Protein AF-A0A7Y8TIM7-F1 (afdb_monomer)

Foldseek 3Di:
DDPVLVVCVVVVVVQLSVCVVVLVVVCVVVVPDPVRSVVVSVVRSVVVVVVVVVVVVVVVVPPVDPDDVVPDDCVVPVVDDPVVVVVCVDPVVVVVVHDDDDDDDPPPPPD

Mean predicted aligned error: 9.89 Å

Radius of gyration: 22.23 Å; Cα contacts (8 Å, |Δi|>4): 35; chains: 1; bounding box: 50×28×62 Å

pLDDT: mean 84.94, std 11.23, range [55.41, 97.69]

Solvent-accessible surface area (backbone atoms only — not comparable to full-atom values): 7015 Å² total; per-residue (Å²): 131,58,73,64,59,52,51,29,58,76,69,66,37,65,53,37,69,74,45,50,69,61,51,53,53,49,33,64,75,71,66,52,51,72,67,58,51,51,52,54,48,50,44,53,34,52,50,52,50,51,53,52,50,50,53,50,50,56,61,73,64,63,62,97,57,96,81,49,77,87,74,55,66,49,82,83,40,74,86,54,51,63,74,67,58,56,62,60,73,40,68,67,33,66,75,67,68,61,86,87,83,86,84,77,70,88,89,72,76,88,122

Sequence (111 aa):
MNSLEHKLTSLKLGRVKQVYSDWIERARETGMDYGEFLEELLSEELLSRQENQLKKRLHSASFPFEASLEQFDFSRHPELKRSVILRYFDSSFVEKAGNLLLIGASGLGKT

Nearest PDB structures (foldseek):
  8q4d-assembly1_O  TM=9.536E-01  e=6.375E-04  Geobacillus stearothermophilus
  8q3w-assembly1_A  TM=9.253E-01  e=1.342E-03  Geobacillus stearothermophilus
  5fl7-assembly1_N  TM=5.719E-01  e=7.790E+00  Yarrowia lipolytica

Structure (mmCIF, N/CA/C/O backbone):
data_AF-A0A7Y8TIM7-F1
#
_entry.id   AF-A0A7Y8TIM7-F1
#
loop_
_atom_site.group_PDB
_atom_site.id
_atom_site.type_symbol
_atom_site.label_atom_id
_atom_site.label_alt_id
_atom_site.label_comp_id
_atom_site.label_asym_id
_atom_site.label_entity_id
_atom_site.label_seq_id
_atom_site.pdbx_PDB_ins_code
_atom_site.Cartn_x
_atom_site.Cartn_y
_atom_site.Cartn_z
_atom_site.occupancy
_atom_site.B_iso_or_equiv
_atom_site.auth_seq_id
_atom_site.auth_comp_id
_atom_site.auth_asym_id
_atom_site.auth_atom_id
_atom_site.pdbx_PDB_model_num
ATOM 1 N N . MET A 1 1 ? -0.393 3.411 27.864 1.00 55.41 1 MET A N 1
ATOM 2 C CA . MET A 1 1 ? -0.531 2.837 26.507 1.00 55.41 1 MET A CA 1
ATOM 3 C C . MET A 1 1 ? -1.895 2.166 26.430 1.00 55.41 1 MET A C 1
ATOM 5 O O . MET A 1 1 ? -2.175 1.341 27.294 1.00 55.41 1 MET A O 1
ATOM 9 N N . ASN A 1 2 ? -2.763 2.549 25.492 1.00 78.38 2 ASN A N 1
ATOM 10 C CA . ASN A 1 2 ? -4.113 1.982 25.387 1.00 78.38 2 ASN A CA 1
ATOM 11 C C . ASN A 1 2 ? -4.025 0.479 25.025 1.00 78.38 2 ASN A C 1
ATOM 13 O O . ASN A 1 2 ? -3.170 0.103 24.221 1.00 78.38 2 ASN A O 1
ATOM 17 N N . SER A 1 3 ? -4.865 -0.394 25.605 1.00 91.88 3 SER A N 1
ATOM 18 C CA . SER A 1 3 ? -4.784 -1.861 25.382 1.00 91.88 3 SER A CA 1
ATOM 19 C C . SER A 1 3 ? -4.862 -2.225 23.891 1.00 91.88 3 SER A C 1
ATOM 21 O O . SER A 1 3 ? -4.162 -3.124 23.422 1.00 91.88 3 SER A O 1
ATOM 23 N N . LEU A 1 4 ? -5.663 -1.472 23.132 1.00 91.25 4 LEU A N 1
ATOM 24 C CA . LEU A 1 4 ? -5.800 -1.617 21.686 1.00 91.25 4 LEU A CA 1
ATOM 25 C C . LEU A 1 4 ? -4.500 -1.287 20.940 1.00 91.25 4 LEU A C 1
ATOM 27 O O . LEU A 1 4 ? -4.033 -2.097 20.147 1.00 91.25 4 LEU A O 1
ATOM 31 N N . GLU A 1 5 ? -3.865 -0.150 21.225 1.00 93.00 5 GLU A N 1
ATOM 32 C CA . GLU A 1 5 ? -2.626 0.248 20.543 1.00 93.00 5 GLU A CA 1
ATOM 33 C C . GLU A 1 5 ? -1.483 -0.741 20.768 1.00 93.00 5 GLU A C 1
ATOM 35 O O . GLU A 1 5 ? -0.680 -0.984 19.862 1.00 93.00 5 GLU A O 1
ATOM 40 N N . HIS A 1 6 ? -1.415 -1.331 21.965 1.00 94.62 6 HIS A N 1
ATOM 41 C CA . HIS A 1 6 ? -0.459 -2.393 22.252 1.00 94.62 6 HIS A CA 1
ATOM 42 C C . HIS A 1 6 ? -0.712 -3.615 21.358 1.00 94.62 6 HIS A C 1
ATOM 44 O O . HIS A 1 6 ? 0.223 -4.108 20.730 1.00 94.62 6 HIS A O 1
ATOM 50 N N . LYS A 1 7 ? -1.972 -4.060 21.235 1.00 96.31 7 LYS A N 1
ATOM 51 C CA . LYS A 1 7 ? -2.360 -5.179 20.355 1.00 96.31 7 LYS A CA 1
ATOM 52 C C . LYS A 1 7 ? -2.056 -4.888 18.883 1.00 96.31 7 LYS A C 1
ATOM 54 O O . LYS A 1 7 ? -1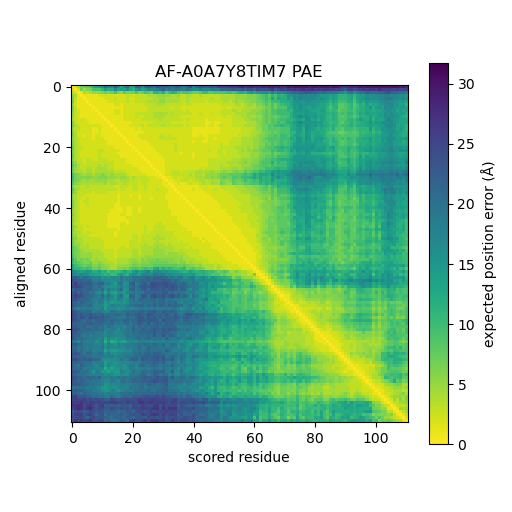.491 -5.737 18.198 1.00 96.31 7 LYS A O 1
ATOM 59 N N . LEU A 1 8 ? -2.371 -3.683 18.404 1.00 95.81 8 LEU A N 1
ATOM 60 C CA . LEU A 1 8 ? -2.075 -3.271 17.027 1.00 95.81 8 LEU A CA 1
ATOM 61 C C . LEU A 1 8 ? -0.566 -3.277 16.760 1.00 95.81 8 LEU A C 1
ATOM 63 O O . LEU A 1 8 ? -0.112 -3.772 15.730 1.00 95.81 8 LEU A O 1
ATOM 67 N N . THR A 1 9 ? 0.226 -2.809 17.726 1.00 95.75 9 THR A N 1
ATOM 68 C CA . THR A 1 9 ? 1.691 -2.826 17.631 1.00 95.75 9 THR A CA 1
ATOM 69 C C . THR A 1 9 ? 2.233 -4.262 17.624 1.00 95.75 9 THR A C 1
ATOM 71 O O . THR A 1 9 ? 3.051 -4.594 16.768 1.00 95.75 9 THR A O 1
ATOM 74 N N . SER A 1 10 ? 1.751 -5.145 18.509 1.00 96.88 10 SER A N 1
ATOM 75 C CA . SER A 1 10 ? 2.206 -6.544 18.569 1.00 96.88 10 SER A CA 1
ATOM 76 C C . SER A 1 10 ? 1.847 -7.348 17.317 1.00 96.88 10 SER A C 1
ATOM 78 O O . SER A 1 10 ? 2.617 -8.207 16.895 1.00 96.88 10 SER A O 1
ATOM 80 N N . LEU A 1 11 ? 0.705 -7.042 16.694 1.00 96.50 11 LEU A N 1
ATOM 81 C CA . LEU A 1 11 ? 0.259 -7.659 15.441 1.00 96.50 11 LEU A CA 1
ATOM 82 C C . LEU A 1 11 ? 0.882 -7.015 14.192 1.00 96.50 11 LEU A C 1
ATOM 84 O O . LEU A 1 11 ? 0.600 -7.444 13.072 1.00 96.50 11 LEU A O 1
ATOM 88 N N . LYS A 1 12 ? 1.747 -6.005 14.365 1.00 96.06 12 LYS A N 1
ATOM 89 C CA . LYS A 1 12 ? 2.370 -5.239 13.275 1.00 96.06 12 LYS A CA 1
ATOM 90 C C . LYS A 1 12 ? 1.337 -4.595 12.339 1.00 96.06 12 LYS A C 1
ATOM 92 O O . LYS A 1 12 ? 1.558 -4.535 11.133 1.00 96.06 12 LYS A O 1
ATOM 97 N N . LEU A 1 13 ? 0.214 -4.136 12.888 1.00 97.06 13 LEU A N 1
ATOM 98 C CA . LEU A 1 13 ? -0.848 -3.429 12.166 1.00 97.06 13 LEU A CA 1
ATOM 99 C C . LEU A 1 13 ? -0.568 -1.921 12.197 1.00 97.06 13 LEU A C 1
ATOM 101 O O . LEU A 1 13 ? -1.227 -1.150 12.899 1.00 97.06 13 LEU A O 1
ATOM 105 N N . GLY A 1 14 ? 0.516 -1.530 11.525 1.00 95.88 14 GLY A N 1
ATOM 106 C CA . GLY A 1 14 ? 1.063 -0.177 11.596 1.00 95.88 14 GLY A CA 1
ATOM 107 C C . GLY A 1 14 ? 0.149 0.865 10.959 1.00 95.88 14 GLY A C 1
ATOM 108 O O . GLY A 1 14 ? -0.027 1.938 11.534 1.00 95.88 14 GLY A O 1
ATOM 109 N N . ARG A 1 15 ? -0.462 0.536 9.817 1.00 97.25 15 ARG A N 1
ATOM 110 C CA . ARG A 1 15 ? -1.404 1.418 9.127 1.00 97.25 15 ARG A CA 1
ATOM 111 C C . ARG A 1 15 ? -2.707 1.497 9.901 1.00 97.25 15 ARG A C 1
ATOM 113 O O . ARG A 1 15 ? -3.147 2.603 10.184 1.00 97.25 15 ARG A O 1
ATOM 120 N N . VAL A 1 16 ? -3.255 0.362 10.347 1.00 97.25 16 VAL A N 1
ATOM 121 C CA . VAL A 1 16 ? -4.474 0.346 11.183 1.00 97.25 16 VAL A CA 1
ATOM 122 C C . VAL A 1 16 ? -4.309 1.244 12.403 1.00 97.25 16 VAL A C 1
ATOM 124 O O . VAL A 1 16 ? -5.175 2.062 12.681 1.00 97.25 16 VAL A O 1
ATOM 127 N N . LYS A 1 17 ? -3.172 1.161 13.106 1.00 96.50 17 LYS A N 1
ATOM 128 C CA . LYS A 1 17 ? -2.883 2.017 14.267 1.00 96.50 17 LYS A CA 1
ATOM 129 C C . LYS A 1 17 ? -2.962 3.515 13.955 1.00 96.50 17 LYS A C 1
ATOM 131 O O . LYS A 1 17 ? -3.288 4.281 14.853 1.00 96.50 17 LYS A O 1
ATOM 136 N N . GLN A 1 18 ? -2.658 3.923 12.727 1.00 95.88 18 GLN A N 1
ATOM 137 C CA . GLN A 1 18 ? -2.714 5.323 12.308 1.00 95.88 18 GLN A CA 1
ATOM 138 C C . GLN A 1 18 ? -4.129 5.777 11.943 1.00 95.88 18 GLN A C 1
ATOM 140 O O . GLN A 1 18 ? -4.428 6.945 12.143 1.00 95.88 18 GLN A O 1
ATOM 145 N N . VAL A 1 19 ? -4.967 4.886 11.400 1.00 96.50 19 VAL A N 1
ATOM 146 C CA . VAL A 1 19 ? -6.236 5.276 10.754 1.00 96.50 19 VAL A CA 1
ATOM 147 C C . VAL A 1 19 ? -7.496 4.770 11.463 1.00 96.50 19 VAL A C 1
ATOM 149 O O . VAL A 1 19 ? -8.598 5.158 11.089 1.00 96.50 19 VAL A O 1
ATOM 152 N N . TYR A 1 20 ? -7.379 3.896 12.472 1.00 95.44 20 TYR A N 1
ATOM 153 C CA . TYR A 1 20 ? -8.551 3.252 13.083 1.00 95.44 20 TYR A CA 1
ATOM 154 C C . TYR A 1 20 ? -9.525 4.240 13.741 1.00 95.44 20 TYR A C 1
ATOM 156 O O . TYR A 1 20 ? -10.720 3.966 13.754 1.00 95.44 20 TYR A O 1
ATOM 164 N N . SER A 1 21 ? -9.044 5.365 14.284 1.00 94.62 21 SER A N 1
ATOM 165 C CA . SER A 1 21 ? -9.901 6.414 14.855 1.00 94.62 21 SER A CA 1
ATOM 166 C C . SER A 1 21 ? -10.842 6.993 13.805 1.00 94.62 21 SER A C 1
ATOM 168 O O . SER A 1 21 ? -12.052 7.030 14.012 1.00 94.62 21 SER A O 1
ATOM 170 N N . ASP A 1 22 ? -10.283 7.349 12.655 1.00 95.62 22 ASP A N 1
ATOM 171 C CA . ASP A 1 22 ? -10.986 8.015 11.562 1.00 95.62 22 ASP A CA 1
ATOM 172 C C . ASP A 1 22 ? -11.993 7.054 10.921 1.00 95.62 22 ASP A C 1
ATOM 174 O O . ASP A 1 22 ? -13.114 7.427 10.580 1.00 95.62 22 ASP A O 1
ATOM 178 N N . TRP A 1 23 ? -11.623 5.774 10.821 1.00 95.38 23 TRP A N 1
ATOM 179 C CA . TRP A 1 23 ? -12.527 4.719 10.372 1.00 95.38 23 TRP A CA 1
ATOM 180 C C . TRP A 1 23 ? -13.685 4.474 11.345 1.00 95.38 23 TRP A C 1
ATOM 182 O O . TRP A 1 23 ? -14.796 4.207 10.895 1.00 95.38 23 TRP A O 1
ATOM 192 N N . ILE A 1 24 ? -13.466 4.574 12.663 1.00 95.31 24 ILE A N 1
ATOM 193 C CA . ILE A 1 24 ? -14.550 4.457 13.656 1.00 95.31 24 ILE A CA 1
ATOM 194 C C . ILE A 1 24 ? -15.538 5.616 13.509 1.00 95.31 24 ILE A C 1
ATOM 196 O O . ILE A 1 24 ? -16.747 5.396 13.592 1.00 95.31 24 ILE A O 1
ATOM 200 N N . GLU A 1 25 ? -15.045 6.838 13.310 1.00 95.50 25 GLU A N 1
ATOM 201 C CA . GLU A 1 25 ? -15.895 8.011 13.082 1.00 95.50 25 GLU A CA 1
ATOM 202 C C . GLU A 1 25 ? -16.698 7.853 11.792 1.00 95.50 25 GLU A C 1
ATOM 204 O O . GLU A 1 25 ? -17.927 7.923 11.826 1.00 95.50 25 GLU A O 1
ATOM 209 N N . ARG A 1 26 ? -16.031 7.489 10.692 1.00 94.06 26 ARG A N 1
ATOM 210 C CA . ARG A 1 26 ? -16.680 7.221 9.405 1.00 94.06 26 ARG A CA 1
ATOM 211 C C . ARG A 1 26 ? -17.773 6.162 9.519 1.00 94.06 26 ARG A C 1
ATOM 213 O O . ARG A 1 26 ? -18.884 6.396 9.062 1.00 94.06 26 ARG A O 1
ATOM 220 N N . ALA A 1 27 ? -17.492 5.028 10.161 1.00 95.19 27 ALA A N 1
ATOM 221 C CA . ALA A 1 27 ? -18.469 3.952 10.310 1.00 95.19 27 ALA A CA 1
ATOM 222 C C . ALA A 1 27 ? -19.715 4.388 11.096 1.00 95.19 27 ALA A C 1
ATOM 224 O O . ALA A 1 27 ? -20.825 3.962 10.776 1.00 95.19 27 ALA A O 1
ATOM 225 N N . ARG A 1 28 ? -19.550 5.261 12.102 1.00 94.19 28 ARG A N 1
ATOM 226 C CA . ARG A 1 28 ? -20.678 5.840 12.850 1.00 94.19 28 ARG A CA 1
ATOM 227 C C . ARG A 1 28 ? -21.517 6.776 11.991 1.00 94.19 28 ARG A C 1
ATOM 229 O O . ARG A 1 28 ? -22.737 6.750 12.110 1.00 94.19 28 ARG A O 1
ATOM 236 N N . GLU A 1 29 ? -20.879 7.595 11.161 1.00 95.81 29 GLU A N 1
ATOM 237 C CA . GLU A 1 29 ? -21.565 8.559 10.295 1.00 95.81 29 GLU A CA 1
ATOM 238 C C . GLU A 1 29 ? -22.312 7.881 9.146 1.00 95.81 29 GLU A C 1
ATOM 240 O O . GLU A 1 29 ? -23.438 8.262 8.830 1.00 95.81 29 GLU A O 1
ATOM 245 N N . THR A 1 30 ? -21.710 6.863 8.532 1.00 93.69 30 THR A N 1
ATOM 246 C CA . THR A 1 30 ? -22.284 6.175 7.368 1.00 93.69 30 THR A CA 1
ATOM 247 C C . THR A 1 30 ? -23.191 5.006 7.742 1.00 93.69 30 THR A C 1
ATOM 249 O O . THR A 1 30 ? -23.850 4.456 6.865 1.00 93.69 30 THR A O 1
ATOM 252 N N . GLY A 1 31 ? -23.223 4.604 9.018 1.00 93.00 31 GLY A N 1
ATOM 253 C CA . GLY A 1 31 ? -23.936 3.403 9.460 1.00 93.00 31 GLY A CA 1
ATOM 254 C C . GLY A 1 31 ? -23.355 2.119 8.860 1.00 93.00 31 GLY A C 1
ATOM 255 O O . GLY A 1 31 ? -24.111 1.213 8.521 1.00 93.00 31 GLY A O 1
ATOM 256 N N . MET A 1 32 ? -22.030 2.072 8.690 1.00 94.50 32 MET A N 1
ATOM 257 C CA . MET A 1 32 ? -21.313 0.950 8.074 1.00 94.50 32 MET A CA 1
ATOM 258 C C . MET A 1 32 ? -21.508 -0.341 8.874 1.00 94.50 32 MET A C 1
ATOM 260 O O . MET A 1 32 ? -21.435 -0.325 10.108 1.00 94.50 32 MET A O 1
ATOM 264 N N . ASP A 1 33 ? -21.719 -1.460 8.176 1.00 95.81 33 ASP A N 1
ATOM 265 C CA . ASP A 1 33 ? -21.790 -2.76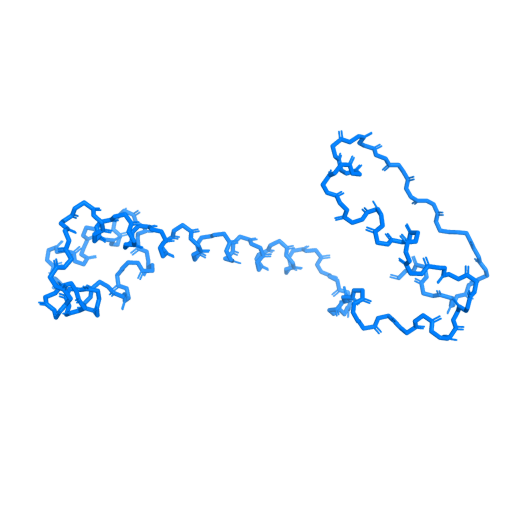9 8.826 1.00 95.81 33 ASP A CA 1
ATOM 266 C C . ASP A 1 33 ? -20.442 -3.139 9.468 1.00 95.81 33 ASP A C 1
ATOM 268 O O . ASP A 1 33 ? -19.373 -2.749 8.997 1.00 95.81 33 ASP A O 1
ATOM 272 N N . TYR A 1 34 ? -20.466 -3.915 10.554 1.00 94.81 34 TYR A N 1
ATOM 273 C CA . TYR A 1 34 ? -19.236 -4.289 11.258 1.00 94.81 34 TYR A CA 1
ATOM 274 C C . TYR A 1 34 ? -18.299 -5.161 10.417 1.00 94.81 34 TYR A C 1
ATOM 276 O O . TYR A 1 34 ? -17.080 -5.065 10.582 1.00 94.81 34 TYR A O 1
ATOM 284 N N . GLY A 1 35 ? -18.849 -6.015 9.549 1.00 96.44 35 GLY A N 1
ATOM 285 C CA . GLY A 1 35 ? -18.066 -6.823 8.620 1.00 96.44 35 GLY A CA 1
ATOM 286 C C . GLY A 1 35 ? -17.357 -5.945 7.594 1.00 96.44 35 GLY A C 1
ATOM 287 O O . GLY A 1 35 ? -16.140 -6.042 7.453 1.00 96.44 35 GLY A O 1
ATOM 288 N N . GLU A 1 36 ? -18.106 -5.036 6.971 1.00 94.94 36 GLU A N 1
ATOM 289 C CA . GLU A 1 36 ? -17.596 -4.063 5.997 1.00 94.94 36 GLU A CA 1
ATOM 290 C C . GLU A 1 36 ? -16.515 -3.160 6.611 1.00 94.94 36 GLU A C 1
ATOM 292 O O . GLU A 1 36 ? -15.423 -3.025 6.065 1.00 94.94 36 GLU A O 1
ATOM 297 N N . PHE A 1 37 ? -16.759 -2.629 7.812 1.00 96.44 37 PHE A N 1
ATOM 298 C CA . PHE A 1 37 ? -15.778 -1.831 8.548 1.00 96.44 37 PHE A CA 1
ATOM 299 C C . PHE A 1 37 ? -14.460 -2.579 8.764 1.00 96.44 37 PHE A C 1
ATOM 301 O O . PHE A 1 37 ? -13.380 -2.014 8.580 1.00 96.44 37 PHE A O 1
ATOM 308 N N . LEU A 1 38 ? -14.533 -3.843 9.188 1.00 96.31 38 LEU A N 1
ATOM 309 C CA . LEU A 1 38 ? -13.335 -4.633 9.447 1.00 96.31 38 LEU A CA 1
ATOM 310 C C . LEU A 1 38 ? -12.587 -4.954 8.148 1.00 96.31 38 LEU A C 1
ATOM 312 O O . LEU A 1 38 ? -11.357 -4.904 8.133 1.00 96.31 38 LEU A O 1
ATOM 316 N N . GLU A 1 39 ? -13.309 -5.277 7.077 1.00 96.94 39 GLU A N 1
ATOM 317 C CA . GLU A 1 39 ? -12.737 -5.565 5.763 1.00 96.94 39 GLU A CA 1
ATOM 318 C C . GLU A 1 39 ? -11.985 -4.357 5.198 1.00 96.94 39 GLU A C 1
ATOM 320 O O . GLU A 1 39 ? -10.814 -4.473 4.825 1.00 96.94 39 GLU A O 1
ATOM 325 N N . GLU A 1 40 ? -12.603 -3.182 5.224 1.00 95.81 40 GLU A N 1
ATOM 326 C CA . GLU A 1 40 ? -11.996 -1.938 4.758 1.00 95.81 40 GLU A CA 1
ATOM 327 C C . GLU A 1 40 ? -10.775 -1.537 5.602 1.00 95.81 40 GLU A C 1
ATOM 329 O O . GLU A 1 40 ? -9.701 -1.221 5.078 1.00 95.81 40 GLU A O 1
ATOM 334 N N . LEU A 1 41 ? -10.882 -1.642 6.931 1.00 96.25 41 LEU A N 1
ATOM 335 C CA . LEU A 1 41 ? -9.779 -1.317 7.836 1.00 96.25 41 LEU A CA 1
ATOM 336 C C . LEU A 1 41 ? -8.562 -2.233 7.626 1.00 96.25 41 LEU A C 1
ATOM 338 O O . LEU A 1 41 ? -7.416 -1.784 7.712 1.00 96.25 41 LEU A O 1
ATOM 342 N N . LEU A 1 42 ? -8.786 -3.523 7.364 1.00 97.00 42 LEU A N 1
ATOM 343 C CA . LEU A 1 42 ? -7.710 -4.467 7.053 1.00 97.00 42 LEU A CA 1
ATOM 344 C C . LEU A 1 42 ? -7.174 -4.287 5.626 1.00 97.00 42 LEU A C 1
ATOM 346 O O . LEU A 1 42 ? -5.983 -4.515 5.397 1.00 97.00 42 LEU A O 1
ATOM 350 N N . SER A 1 43 ? -8.008 -3.838 4.690 1.00 97.06 43 SER A N 1
ATOM 351 C CA . SER A 1 43 ? -7.596 -3.521 3.319 1.00 97.06 43 SER A CA 1
ATOM 352 C C . SER A 1 43 ? -6.579 -2.381 3.286 1.00 97.06 43 SER A C 1
ATOM 354 O O . SER A 1 43 ? -5.546 -2.511 2.630 1.00 97.06 43 SER A O 1
ATOM 356 N N . GLU A 1 44 ? -6.771 -1.330 4.089 1.00 97.31 44 GLU A N 1
ATOM 357 C CA . GLU A 1 44 ? -5.778 -0.257 4.280 1.00 97.31 44 GLU A CA 1
ATOM 358 C C . GLU A 1 44 ? -4.398 -0.798 4.697 1.00 97.31 44 GLU A C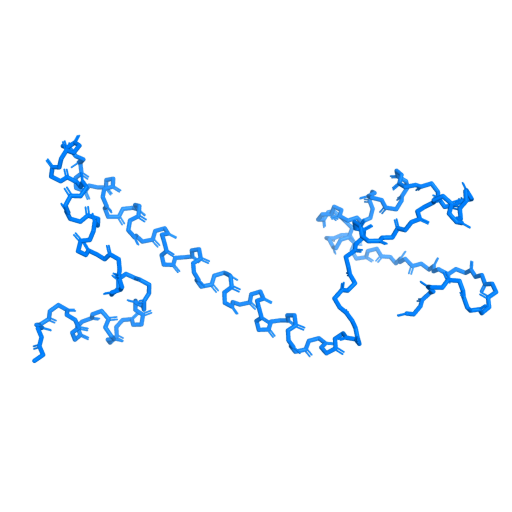 1
ATOM 360 O O . GLU A 1 44 ? -3.356 -0.379 4.183 1.00 97.31 44 GLU A O 1
ATOM 365 N N . GLU A 1 45 ? -4.362 -1.763 5.617 1.00 97.69 45 GLU A N 1
ATOM 366 C CA . GLU A 1 45 ? -3.112 -2.386 6.063 1.00 97.69 45 GLU A CA 1
ATOM 367 C C . GLU A 1 45 ? -2.449 -3.213 4.963 1.00 97.69 45 GLU A C 1
ATOM 369 O O . GLU A 1 45 ? -1.227 -3.146 4.791 1.00 97.69 45 GLU A O 1
ATOM 374 N N . LEU A 1 46 ? -3.232 -3.988 4.211 1.00 97.56 46 LEU A N 1
ATOM 375 C CA . LEU A 1 46 ? -2.722 -4.777 3.093 1.00 97.56 46 LEU A CA 1
ATOM 376 C C . LEU A 1 46 ? -2.125 -3.878 2.009 1.00 97.56 46 LEU A C 1
ATOM 378 O O . LEU A 1 46 ? -0.995 -4.128 1.581 1.00 97.56 46 LEU A O 1
ATOM 382 N N . LEU A 1 47 ? -2.826 -2.809 1.630 1.00 97.12 47 LEU A N 1
ATOM 383 C CA . LEU A 1 47 ? -2.347 -1.824 0.660 1.00 97.12 47 LEU A CA 1
ATOM 384 C C . LEU A 1 47 ? -1.045 -1.174 1.133 1.00 97.12 47 LEU A C 1
ATOM 386 O O . LEU A 1 47 ? -0.040 -1.205 0.422 1.00 97.12 47 LEU A O 1
ATOM 390 N N . SER A 1 48 ? -0.997 -0.701 2.381 1.00 96.81 48 SER A N 1
ATOM 391 C CA . SER A 1 48 ? 0.218 -0.097 2.940 1.00 96.81 48 SER A CA 1
ATOM 392 C C . SER A 1 48 ? 1.409 -1.065 2.947 1.00 96.81 48 SER A C 1
ATOM 394 O O . SER A 1 48 ? 2.551 -0.674 2.681 1.00 96.81 48 SER A O 1
ATOM 396 N N . ARG A 1 49 ? 1.186 -2.357 3.213 1.00 96.31 49 ARG A N 1
ATOM 397 C CA . ARG A 1 49 ? 2.245 -3.377 3.140 1.00 96.31 49 ARG A CA 1
ATOM 398 C C . ARG A 1 49 ? 2.747 -3.586 1.716 1.00 96.31 49 ARG A C 1
ATOM 400 O O . ARG A 1 49 ? 3.962 -3.679 1.531 1.00 96.31 49 ARG A O 1
ATOM 407 N N . GLN A 1 50 ? 1.850 -3.638 0.734 1.00 95.19 50 GLN A N 1
ATOM 408 C CA . GLN A 1 50 ? 2.210 -3.774 -0.679 1.00 95.19 50 GLN A CA 1
ATOM 409 C C . GLN A 1 50 ? 3.019 -2.567 -1.163 1.00 95.19 50 GLN A C 1
ATOM 411 O O . GLN A 1 50 ? 4.098 -2.744 -1.731 1.00 95.19 50 GLN A O 1
ATOM 416 N N . GLU A 1 51 ? 2.578 -1.350 -0.849 1.00 93.81 51 GLU A N 1
ATOM 417 C CA . GLU A 1 51 ? 3.300 -0.117 -1.177 1.00 93.81 51 GLU A CA 1
ATOM 418 C C . GLU A 1 51 ? 4.693 -0.085 -0.545 1.00 93.81 51 GLU A C 1
ATOM 420 O O . GLU A 1 51 ? 5.685 0.219 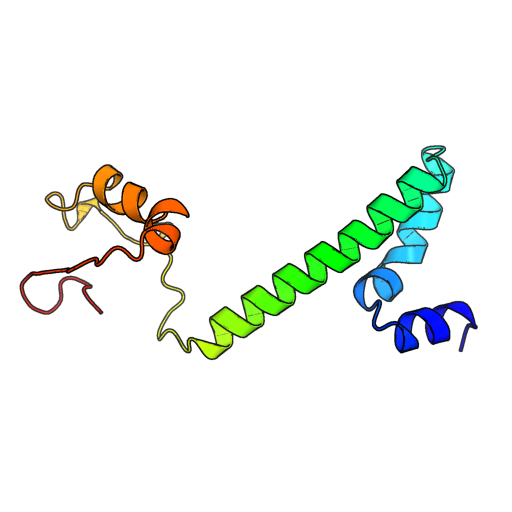-1.208 1.00 93.81 51 GLU A O 1
ATOM 425 N N . ASN A 1 52 ? 4.800 -0.440 0.737 1.00 93.94 52 ASN A N 1
ATOM 426 C CA . ASN A 1 52 ? 6.083 -0.491 1.431 1.00 93.94 52 ASN A CA 1
ATOM 427 C C . ASN A 1 52 ? 7.011 -1.560 0.842 1.00 93.94 52 ASN A C 1
ATOM 429 O O . ASN A 1 52 ? 8.222 -1.346 0.754 1.00 93.94 52 ASN A O 1
ATOM 433 N N . GLN A 1 53 ? 6.473 -2.708 0.427 1.00 93.56 53 GLN A N 1
ATOM 434 C CA . GLN A 1 53 ? 7.247 -3.744 -0.249 1.00 93.56 53 GLN A CA 1
ATOM 435 C C . GLN A 1 53 ? 7.733 -3.271 -1.623 1.00 93.56 53 GLN A C 1
ATOM 437 O O . GLN A 1 53 ? 8.899 -3.490 -1.954 1.00 93.56 53 GLN A O 1
ATOM 442 N N . LEU A 1 54 ? 6.881 -2.592 -2.393 1.00 89.31 54 LEU A N 1
ATOM 443 C CA . LEU A 1 54 ? 7.243 -2.004 -3.680 1.00 89.31 54 LEU A CA 1
ATOM 444 C C . LEU A 1 54 ? 8.346 -0.953 -3.518 1.00 89.31 54 LEU A C 1
ATOM 446 O O . LEU A 1 54 ? 9.381 -1.059 -4.171 1.00 89.31 54 LEU A O 1
ATOM 450 N N . LYS A 1 55 ? 8.186 -0.006 -2.585 1.00 89.06 55 LYS A N 1
ATOM 451 C CA . LYS A 1 55 ? 9.199 1.020 -2.275 1.00 89.06 55 LYS A CA 1
ATOM 452 C C . LYS A 1 55 ? 10.542 0.398 -1.897 1.00 89.06 55 LYS A C 1
ATOM 454 O O . LYS A 1 55 ? 11.578 0.824 -2.396 1.00 89.06 55 LYS A O 1
ATOM 459 N N . LYS A 1 56 ? 10.535 -0.650 -1.065 1.00 89.62 56 LYS A N 1
ATOM 460 C CA . LYS A 1 56 ? 11.757 -1.388 -0.704 1.00 89.62 56 LYS A CA 1
ATOM 461 C C . LYS A 1 56 ? 12.414 -2.045 -1.913 1.00 89.62 56 LYS A C 1
ATOM 463 O O . LYS A 1 56 ? 13.629 -1.951 -2.045 1.00 89.62 56 LYS A O 1
ATOM 468 N N . ARG A 1 57 ? 11.632 -2.686 -2.789 1.00 87.62 57 ARG A N 1
ATOM 469 C CA . ARG A 1 57 ? 12.143 -3.323 -4.013 1.00 87.62 57 ARG A CA 1
ATOM 470 C C . ARG A 1 57 ? 12.761 -2.301 -4.963 1.00 87.62 57 ARG A C 1
ATOM 472 O O . ARG A 1 57 ? 13.876 -2.521 -5.425 1.00 87.62 57 ARG A O 1
ATOM 479 N N . LEU A 1 58 ? 12.087 -1.174 -5.188 1.00 84.44 58 LEU A N 1
ATOM 480 C CA . LEU A 1 58 ? 12.605 -0.075 -6.008 1.00 84.44 58 LEU A CA 1
ATOM 481 C C . LEU A 1 58 ? 13.909 0.488 -5.435 1.00 84.44 58 LEU A C 1
ATOM 483 O O . LEU A 1 58 ? 14.889 0.621 -6.160 1.00 84.44 58 LEU A O 1
ATOM 487 N N . HIS A 1 59 ? 13.958 0.726 -4.122 1.00 84.06 59 HIS A N 1
ATOM 488 C CA . HIS A 1 59 ? 15.177 1.187 -3.461 1.00 84.06 59 HIS A CA 1
ATOM 489 C C . HIS A 1 59 ? 16.324 0.167 -3.586 1.00 84.06 59 HIS A C 1
ATOM 491 O O . HIS A 1 59 ? 17.450 0.532 -3.921 1.00 84.06 59 HIS A O 1
ATOM 497 N N . SER A 1 60 ? 16.037 -1.126 -3.389 1.00 86.19 60 SER A N 1
ATOM 498 C CA . SER A 1 60 ? 17.035 -2.198 -3.520 1.00 86.19 60 SER A CA 1
ATOM 499 C C . SER A 1 60 ? 17.518 -2.433 -4.949 1.00 86.19 60 SER A C 1
ATOM 501 O O . SER A 1 60 ? 18.620 -2.933 -5.131 1.00 86.19 60 SER A O 1
ATOM 503 N N . ALA A 1 61 ? 16.716 -2.079 -5.956 1.00 82.94 61 ALA A N 1
ATOM 504 C CA . ALA A 1 61 ? 17.121 -2.185 -7.352 1.00 82.94 61 ALA A CA 1
ATOM 505 C C . ALA A 1 61 ? 18.191 -1.145 -7.725 1.00 82.94 61 ALA A C 1
ATOM 507 O O . ALA A 1 61 ? 18.857 -1.313 -8.742 1.00 82.94 61 ALA A O 1
ATOM 508 N N . SER A 1 62 ? 18.372 -0.104 -6.895 1.00 78.56 62 SER A N 1
ATOM 509 C CA . SER A 1 62 ? 19.410 0.925 -7.051 1.00 78.56 62 SER A CA 1
ATOM 510 C C . SER A 1 62 ? 19.475 1.488 -8.473 1.00 78.56 62 SER A C 1
ATOM 512 O O . SER A 1 62 ? 20.557 1.685 -9.028 1.00 78.56 62 SER A O 1
ATOM 514 N N . PHE A 1 63 ? 18.305 1.731 -9.073 1.00 73.81 63 PHE A N 1
ATOM 515 C CA . PHE A 1 63 ? 18.233 2.342 -10.393 1.00 73.81 63 PHE A CA 1
ATOM 516 C C . PHE A 1 63 ? 18.920 3.721 -10.363 1.00 73.81 63 PHE A C 1
ATOM 518 O O . PHE A 1 63 ? 18.676 4.498 -9.437 1.00 73.81 63 PHE A O 1
ATOM 525 N N . PRO A 1 64 ? 19.773 4.047 -11.353 1.00 67.00 64 PRO A N 1
ATOM 526 C CA . PRO A 1 64 ? 20.526 5.305 -11.378 1.00 67.00 64 PRO A CA 1
ATOM 527 C C . PRO A 1 64 ? 19.632 6.548 -11.535 1.00 67.00 64 PRO A C 1
ATOM 529 O O . PRO A 1 64 ? 20.064 7.658 -11.236 1.00 67.00 64 PRO A O 1
ATOM 532 N N . PHE A 1 65 ? 18.390 6.366 -11.987 1.00 67.19 65 PHE A N 1
ATOM 533 C CA . PHE A 1 65 ? 17.329 7.367 -12.039 1.00 67.19 65 PHE A CA 1
ATOM 534 C C . PHE A 1 65 ? 15.966 6.660 -11.957 1.00 67.19 65 PHE A C 1
ATOM 536 O O . PHE A 1 65 ? 15.869 5.471 -12.269 1.00 67.19 65 PHE A O 1
ATOM 543 N N . GLU A 1 66 ? 14.911 7.370 -11.538 1.00 62.03 66 GLU A N 1
ATOM 544 C CA . GLU A 1 66 ? 13.529 6.867 -11.5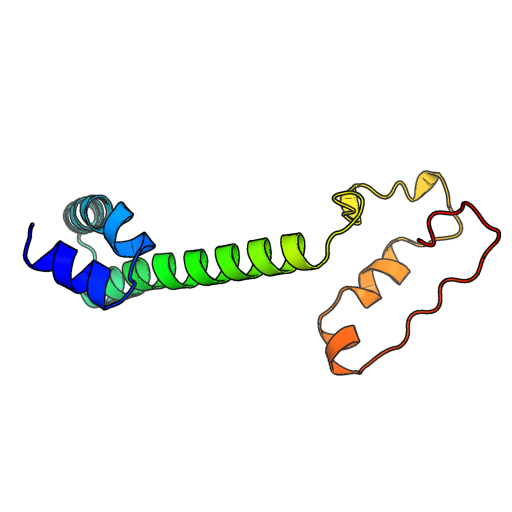92 1.00 62.03 66 GLU A CA 1
ATOM 545 C C . GLU A 1 66 ? 13.069 6.770 -13.055 1.00 62.03 66 GLU A C 1
ATOM 547 O O . GLU A 1 66 ? 12.359 7.629 -13.566 1.00 62.03 66 GLU A O 1
ATOM 552 N N . ALA A 1 67 ? 13.528 5.733 -13.753 1.00 64.31 67 ALA A N 1
ATOM 553 C CA . ALA A 1 67 ? 13.187 5.474 -15.140 1.00 64.31 67 ALA A CA 1
ATOM 554 C C . ALA A 1 67 ? 11.772 4.890 -15.219 1.00 64.31 67 ALA A C 1
ATOM 556 O O . ALA A 1 67 ? 11.575 3.690 -15.015 1.00 64.31 67 ALA A O 1
ATOM 557 N N . SER A 1 68 ? 10.777 5.720 -15.523 1.00 70.88 68 SER A N 1
ATOM 558 C CA . SER A 1 68 ? 9.470 5.223 -15.956 1.00 70.88 68 SER A CA 1
ATOM 559 C C . SER A 1 68 ? 9.364 5.292 -17.477 1.00 70.88 68 SER A C 1
ATOM 561 O O . SER A 1 68 ? 9.890 6.199 -18.122 1.00 70.88 68 SER A O 1
ATOM 563 N N . LEU A 1 69 ? 8.647 4.341 -18.079 1.00 69.88 69 LEU A N 1
ATOM 564 C CA . LEU A 1 69 ? 8.386 4.369 -19.521 1.00 69.88 69 LEU A CA 1
ATOM 565 C C . LEU A 1 69 ? 7.590 5.621 -19.939 1.00 69.88 69 LEU A C 1
ATOM 567 O O . LEU A 1 69 ? 7.648 6.039 -21.090 1.00 69.88 69 LEU A O 1
ATOM 571 N N . GLU A 1 70 ? 6.854 6.229 -19.008 1.00 70.19 70 GLU A N 1
ATOM 572 C CA . GLU A 1 70 ? 6.120 7.481 -19.225 1.00 70.19 70 GLU A CA 1
ATOM 573 C C . GLU A 1 70 ? 7.056 8.659 -19.508 1.00 70.19 70 GLU A C 1
ATOM 575 O O . GLU A 1 70 ? 6.678 9.574 -20.235 1.00 70.19 70 GLU A O 1
ATOM 580 N N . GLN A 1 71 ? 8.283 8.617 -18.985 1.00 72.88 71 GLN A N 1
ATOM 581 C CA . GLN A 1 71 ? 9.318 9.614 -19.253 1.00 72.88 71 GLN A CA 1
ATOM 582 C C . GLN A 1 71 ? 10.079 9.341 -20.563 1.00 72.88 71 GLN A C 1
ATOM 584 O O . GLN A 1 71 ? 10.872 10.179 -20.996 1.00 72.88 71 GLN A O 1
ATOM 589 N N . PHE A 1 72 ? 9.862 8.190 -21.213 1.00 74.88 72 PHE A N 1
ATOM 590 C CA . PHE A 1 72 ? 10.528 7.862 -22.470 1.00 74.88 72 PHE A CA 1
ATOM 591 C C . PHE A 1 72 ? 9.869 8.595 -23.644 1.00 74.88 72 PHE A C 1
ATOM 593 O O . PHE A 1 72 ? 8.731 8.316 -24.031 1.00 74.88 72 PHE A O 1
ATOM 600 N N . ASP A 1 73 ? 10.610 9.519 -24.252 1.00 76.44 73 ASP A N 1
ATOM 601 C CA . ASP A 1 73 ? 10.155 10.257 -25.425 1.00 76.44 73 ASP A CA 1
ATOM 602 C C . ASP A 1 73 ? 10.341 9.437 -26.713 1.00 76.44 73 ASP A C 1
ATOM 604 O O . ASP A 1 73 ? 11.371 9.497 -27.390 1.00 76.44 73 ASP A O 1
ATOM 608 N N . PHE A 1 74 ? 9.298 8.685 -27.072 1.00 78.25 74 PHE A N 1
ATOM 609 C CA . PHE A 1 74 ? 9.244 7.895 -28.306 1.00 78.25 74 PHE A CA 1
ATOM 610 C C . PHE A 1 74 ? 9.370 8.738 -29.586 1.00 78.25 74 PHE A C 1
AT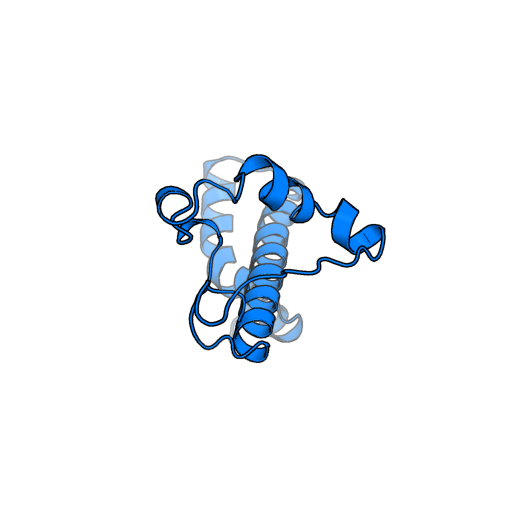OM 612 O O . PHE A 1 74 ? 9.661 8.178 -30.640 1.00 78.25 74 PHE A O 1
ATOM 619 N N . SER A 1 75 ? 9.185 10.064 -29.536 1.00 78.31 75 SER A N 1
ATOM 620 C CA . SER A 1 75 ? 9.371 10.916 -30.718 1.00 78.31 75 SER A CA 1
ATOM 621 C C . SER A 1 75 ? 10.837 11.014 -31.150 1.00 78.31 75 SER A C 1
ATOM 623 O O . SER A 1 75 ? 11.119 11.213 -32.331 1.00 78.31 75 SER A O 1
ATOM 625 N N . ARG A 1 76 ? 11.776 10.801 -30.217 1.00 77.69 76 ARG A N 1
ATOM 626 C CA . ARG A 1 76 ? 13.225 10.803 -30.486 1.00 77.69 76 ARG A CA 1
ATOM 627 C C . ARG A 1 76 ? 13.689 9.533 -31.200 1.00 77.69 76 ARG A C 1
ATOM 629 O O . ARG A 1 76 ? 14.749 9.552 -31.817 1.00 77.69 76 ARG A O 1
ATOM 636 N N . HIS A 1 77 ? 12.876 8.475 -31.147 1.00 74.94 77 HIS A N 1
ATOM 637 C CA . HIS A 1 77 ? 13.116 7.178 -31.782 1.00 74.94 77 HIS A CA 1
ATOM 638 C C . HIS A 1 77 ? 11.845 6.669 -32.483 1.00 74.94 77 HIS A C 1
ATOM 640 O O . HIS A 1 77 ? 11.202 5.741 -31.985 1.00 74.94 77 HIS A O 1
ATOM 646 N N . PRO A 1 78 ? 11.454 7.253 -33.634 1.00 74.56 78 PRO A N 1
ATOM 647 C CA . PRO A 1 78 ? 10.240 6.872 -34.366 1.00 74.56 78 PRO A CA 1
ATOM 648 C C . PRO A 1 78 ? 10.194 5.390 -34.777 1.00 74.56 78 PRO A C 1
ATOM 650 O O . PRO A 1 78 ? 9.121 4.823 -34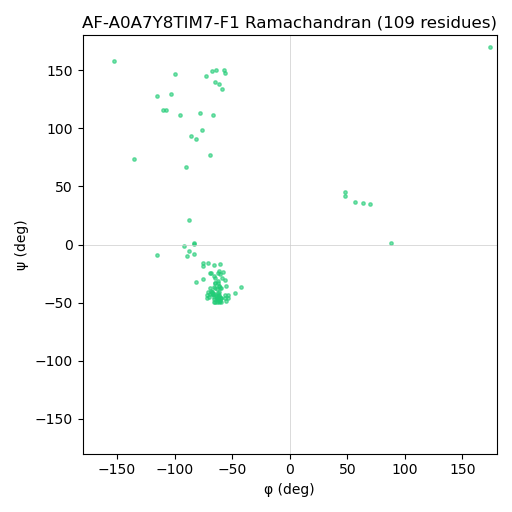.989 1.00 74.56 78 PRO A O 1
ATOM 653 N N . GLU A 1 79 ? 11.359 4.751 -34.890 1.00 78.38 79 GLU A N 1
ATOM 654 C CA . GLU A 1 79 ? 11.532 3.320 -35.125 1.00 78.38 79 GLU A CA 1
ATOM 655 C C . GLU A 1 79 ? 11.029 2.448 -33.960 1.00 78.38 79 GLU A C 1
ATOM 657 O O . GLU A 1 79 ? 10.592 1.312 -34.175 1.00 78.38 79 GLU A O 1
ATOM 662 N N . LEU A 1 80 ? 11.027 2.975 -32.733 1.00 75.44 80 LEU A N 1
ATOM 663 C CA . LEU A 1 80 ? 10.517 2.303 -31.544 1.00 75.44 80 LEU A CA 1
ATOM 664 C C . LEU A 1 80 ? 9.012 2.543 -31.412 1.00 75.44 80 LEU A C 1
ATOM 666 O O . LEU A 1 80 ? 8.535 3.505 -30.811 1.00 75.44 80 LEU A O 1
ATOM 670 N N . LYS A 1 81 ? 8.223 1.610 -31.945 1.00 78.56 81 LYS A N 1
ATOM 671 C CA . LYS A 1 81 ? 6.765 1.644 -31.794 1.00 78.56 81 LYS A CA 1
ATOM 672 C C . LYS A 1 81 ? 6.377 1.411 -30.331 1.00 78.56 81 LYS A C 1
ATOM 674 O O . LYS A 1 81 ? 6.472 0.288 -29.835 1.00 78.56 81 LYS A O 1
ATOM 679 N N . ARG A 1 82 ? 5.839 2.444 -29.671 1.00 78.44 82 ARG A N 1
ATOM 680 C CA . ARG A 1 82 ? 5.333 2.385 -28.284 1.00 78.44 82 ARG A CA 1
ATOM 681 C C . ARG A 1 82 ? 4.430 1.175 -28.021 1.00 78.44 82 ARG A C 1
ATOM 683 O O . ARG A 1 82 ? 4.572 0.518 -26.997 1.00 78.44 82 ARG A O 1
ATOM 690 N N . SER A 1 83 ? 3.538 0.847 -28.957 1.00 80.56 83 SER A N 1
ATOM 691 C CA . SER A 1 83 ? 2.619 -0.295 -28.841 1.00 80.56 83 SER A CA 1
ATOM 692 C C . SER A 1 83 ? 3.325 -1.652 -28.758 1.00 80.56 83 SER A C 1
ATOM 694 O O . SER A 1 83 ? 2.840 -2.550 -28.074 1.00 80.56 83 SER A O 1
ATOM 696 N N . VAL A 1 84 ? 4.476 -1.807 -29.419 1.00 80.12 84 VAL A N 1
ATOM 697 C CA . VAL A 1 84 ? 5.285 -3.032 -29.356 1.00 80.12 84 VAL A CA 1
ATOM 698 C C . VAL A 1 84 ? 5.952 -3.145 -27.993 1.00 80.12 84 VAL A C 1
ATOM 700 O O . VAL A 1 84 ? 5.924 -4.214 -27.396 1.00 80.12 84 VAL A O 1
ATOM 703 N N . ILE A 1 85 ? 6.502 -2.043 -27.483 1.00 80.50 85 ILE A N 1
ATOM 704 C CA . ILE A 1 85 ? 7.174 -2.014 -26.181 1.00 80.50 85 ILE A CA 1
ATOM 705 C C . ILE A 1 85 ? 6.178 -2.277 -25.048 1.00 80.50 85 ILE A C 1
ATOM 707 O O . ILE A 1 85 ? 6.426 -3.148 -24.222 1.00 80.50 85 ILE A O 1
ATOM 711 N N . LEU A 1 86 ? 5.014 -1.619 -25.057 1.00 80.94 86 LEU A N 1
ATOM 712 C CA . LEU A 1 86 ? 3.975 -1.804 -24.035 1.00 80.94 86 LEU A CA 1
ATOM 713 C C . LEU A 1 86 ? 3.471 -3.249 -23.926 1.00 80.94 86 LEU A C 1
ATOM 715 O O . LEU A 1 86 ? 3.106 -3.681 -22.838 1.00 80.94 86 LEU A O 1
ATOM 719 N N . ARG A 1 87 ? 3.501 -4.027 -25.016 1.00 78.94 87 ARG A N 1
ATOM 720 C CA . ARG A 1 87 ? 3.101 -5.444 -24.997 1.00 78.94 87 ARG A CA 1
ATOM 721 C C . ARG A 1 87 ? 3.980 -6.306 -24.081 1.00 78.94 87 ARG A C 1
ATOM 723 O O . ARG A 1 87 ? 3.522 -7.344 -23.619 1.00 78.94 87 ARG A O 1
ATOM 730 N N . TYR A 1 88 ? 5.216 -5.886 -23.815 1.00 76.12 88 TYR A N 1
ATOM 731 C CA . TYR A 1 88 ? 6.139 -6.589 -22.921 1.00 76.12 88 TYR A CA 1
ATOM 732 C C . TYR A 1 88 ? 5.997 -6.180 -21.445 1.00 76.12 88 TYR A C 1
ATOM 734 O O . TYR A 1 88 ? 6.628 -6.792 -20.593 1.00 76.12 88 TYR A O 1
ATOM 742 N N . PHE A 1 89 ? 5.167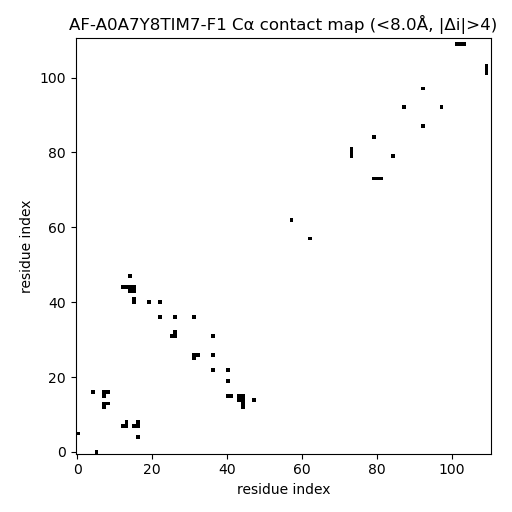 -5.178 -21.132 1.00 73.50 89 PHE A N 1
ATOM 743 C CA . PHE A 1 89 ? 4.884 -4.754 -19.752 1.00 73.50 89 PHE A CA 1
ATOM 744 C C . PHE A 1 89 ? 3.671 -5.458 -19.136 1.00 73.50 89 PHE A C 1
ATOM 746 O O . PHE A 1 89 ? 3.339 -5.217 -17.978 1.00 73.50 89 PHE A O 1
ATOM 753 N N . ASP A 1 90 ? 3.011 -6.331 -19.892 1.00 75.12 90 ASP A N 1
ATOM 754 C CA . ASP A 1 90 ? 1.998 -7.221 -19.343 1.00 75.12 90 ASP A CA 1
ATOM 755 C C . ASP A 1 90 ? 2.655 -8.328 -18.494 1.00 75.12 90 ASP A C 1
ATOM 757 O O . ASP A 1 90 ? 3.724 -8.847 -18.822 1.00 75.12 90 ASP A O 1
ATOM 761 N N . SER A 1 91 ? 1.964 -8.721 -17.424 1.00 73.62 91 SER A N 1
ATOM 762 C CA . SER A 1 91 ? 2.238 -9.893 -16.585 1.00 73.62 91 SER A CA 1
ATOM 763 C C . SER A 1 91 ? 2.604 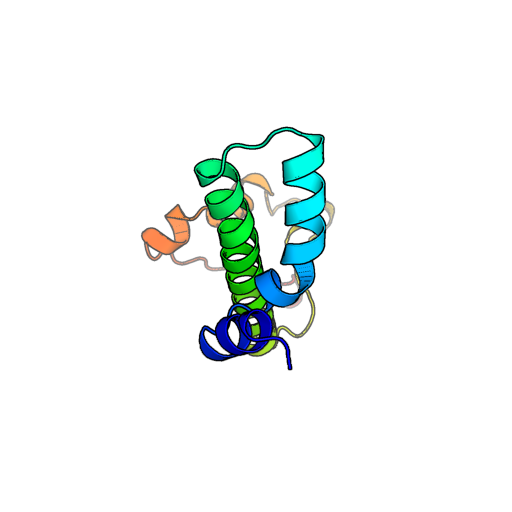-11.145 -17.389 1.00 73.62 91 SER A C 1
ATOM 765 O O . SER A 1 91 ? 3.525 -11.874 -17.014 1.00 73.62 91 SER A O 1
ATOM 767 N N . SER A 1 92 ? 1.979 -11.334 -18.557 1.00 80.56 92 SER A N 1
ATOM 768 C CA . SER A 1 92 ? 2.230 -12.474 -19.437 1.00 80.56 92 SER A CA 1
ATOM 769 C C . SER A 1 92 ? 3.674 -12.575 -19.946 1.00 80.56 92 SER A C 1
ATOM 771 O O . SER A 1 92 ? 4.129 -13.676 -20.262 1.00 80.56 92 SER A O 1
ATOM 773 N N . PHE A 1 93 ? 4.422 -11.468 -20.019 1.00 79.19 93 PHE A N 1
ATOM 774 C CA . PHE A 1 93 ? 5.839 -11.491 -20.391 1.00 79.19 93 PHE A CA 1
ATOM 775 C C . PHE A 1 93 ? 6.704 -12.144 -19.306 1.00 79.19 93 PHE A C 1
ATOM 777 O O . PHE A 1 93 ? 7.566 -12.971 -19.615 1.00 79.19 93 PHE A O 1
ATOM 784 N N . VAL A 1 94 ? 6.427 -11.815 -18.040 1.00 79.25 94 VAL A N 1
ATOM 785 C CA . VAL A 1 94 ? 7.115 -12.384 -16.873 1.00 79.25 94 VAL A CA 1
ATOM 786 C C . VAL A 1 94 ? 6.726 -13.850 -16.693 1.00 79.25 94 VAL A C 1
ATOM 788 O O . VAL A 1 94 ? 7.599 -14.697 -16.522 1.00 79.25 94 VAL A O 1
ATOM 791 N N . GLU A 1 95 ? 5.436 -14.172 -16.805 1.00 84.94 95 GLU A N 1
ATOM 792 C CA . GLU A 1 95 ? 4.926 -15.544 -16.664 1.00 84.94 95 GLU A CA 1
ATOM 793 C C . GLU A 1 95 ? 5.510 -16.508 -17.699 1.00 84.94 95 GLU A C 1
ATOM 795 O O . GLU A 1 95 ? 5.800 -17.662 -17.390 1.00 84.94 95 GLU A O 1
ATOM 800 N N . LYS A 1 96 ? 5.715 -16.037 -18.933 1.00 85.31 96 LYS A N 1
ATOM 801 C CA . LYS A 1 96 ? 6.282 -16.841 -20.024 1.00 85.31 96 LYS A CA 1
ATOM 802 C C . LYS A 1 96 ? 7.809 -16.896 -20.009 1.00 85.31 96 LYS A C 1
ATOM 804 O O . LYS A 1 96 ? 8.376 -17.498 -20.918 1.00 85.31 96 LYS A O 1
ATOM 809 N N . ALA A 1 97 ? 8.459 -16.262 -19.027 1.00 76.81 97 ALA A N 1
ATOM 810 C CA . ALA A 1 97 ? 9.911 -16.107 -18.960 1.00 76.81 97 ALA A CA 1
ATOM 811 C C . ALA A 1 97 ? 10.502 -15.617 -20.300 1.00 76.81 97 ALA A C 1
ATOM 813 O O . ALA A 1 97 ? 11.471 -16.171 -20.823 1.00 76.81 97 ALA A O 1
ATOM 814 N N . GLY A 1 98 ? 9.858 -14.611 -20.901 1.00 76.50 98 GLY A N 1
ATOM 815 C CA . GLY A 1 98 ? 10.274 -14.058 -22.185 1.00 76.50 98 GLY A CA 1
ATOM 816 C C . GLY A 1 98 ? 11.614 -13.325 -22.093 1.00 76.50 98 GLY A C 1
ATOM 817 O O . GLY A 1 98 ? 11.937 -12.713 -21.079 1.00 76.50 98 GLY A O 1
ATOM 818 N N . ASN A 1 99 ? 12.382 -13.341 -23.183 1.00 77.94 99 ASN A N 1
ATOM 819 C CA . ASN A 1 99 ? 13.623 -12.575 -23.298 1.00 77.94 99 ASN A CA 1
ATOM 820 C C . ASN A 1 99 ? 13.388 -11.328 -24.158 1.00 77.94 99 ASN A C 1
ATOM 822 O O . ASN A 1 99 ? 12.878 -11.440 -25.274 1.00 77.94 99 ASN A O 1
ATOM 826 N N . LEU A 1 100 ? 13.795 -10.155 -23.664 1.00 78.19 100 LEU A N 1
ATOM 827 C CA . LEU A 1 100 ? 13.791 -8.903 -24.424 1.00 78.19 100 LEU A CA 1
ATOM 828 C C . LEU A 1 100 ? 15.236 -8.486 -24.719 1.00 78.19 100 LEU A C 1
ATOM 830 O O . LEU A 1 100 ? 16.002 -8.190 -23.808 1.00 78.19 100 LEU A O 1
ATOM 834 N N . LEU A 1 101 ? 15.602 -8.467 -26.001 1.00 79.62 101 LEU A N 1
ATOM 835 C CA . LEU A 1 101 ? 16.923 -8.050 -26.474 1.00 79.62 101 LEU A CA 1
ATOM 836 C C . LEU A 1 101 ? 16.810 -6.689 -27.163 1.00 79.62 101 LEU A C 1
ATOM 838 O O . LEU A 1 101 ? 16.171 -6.569 -28.208 1.00 79.62 101 LEU A O 1
ATOM 842 N N . LEU A 1 102 ? 17.448 -5.667 -26.590 1.00 75.25 102 LEU A N 1
ATOM 843 C CA . LEU A 1 102 ? 17.537 -4.332 -27.180 1.00 75.25 102 LEU A CA 1
ATOM 844 C C . LEU A 1 102 ? 18.859 -4.203 -27.952 1.00 75.25 102 LEU A C 1
ATOM 846 O O . LEU A 1 102 ? 19.933 -4.185 -27.352 1.00 75.25 102 LEU A O 1
ATOM 850 N N . ILE A 1 103 ? 18.796 -4.110 -29.283 1.00 78.31 103 ILE A N 1
ATOM 851 C CA . ILE A 1 103 ? 19.974 -4.035 -30.165 1.00 78.31 103 ILE A CA 1
ATOM 852 C C . ILE A 1 103 ? 20.000 -2.671 -30.862 1.00 78.31 103 ILE A C 1
ATOM 854 O O . ILE A 1 103 ? 19.022 -2.266 -31.480 1.00 78.31 103 ILE A O 1
ATOM 858 N N . GLY A 1 104 ? 21.126 -1.959 -30.780 1.00 71.31 104 GLY A N 1
ATOM 859 C CA . GLY A 1 104 ? 21.326 -0.674 -31.458 1.00 71.31 104 GLY A CA 1
ATOM 860 C C . GLY A 1 104 ? 22.653 -0.013 -31.081 1.00 71.31 104 GLY A C 1
ATOM 861 O O . GLY A 1 104 ? 23.303 -0.437 -30.125 1.00 71.31 104 GLY A O 1
ATOM 862 N N . ALA A 1 105 ? 23.042 1.050 -31.789 1.00 71.56 105 ALA A N 1
ATOM 863 C CA . ALA A 1 105 ? 24.268 1.814 -31.518 1.00 71.56 105 ALA A CA 1
ATOM 864 C C . ALA A 1 105 ? 24.320 2.368 -30.077 1.00 71.56 105 ALA A C 1
ATOM 866 O O . ALA A 1 105 ? 23.280 2.617 -29.468 1.00 71.56 105 ALA A O 1
ATOM 867 N N . SER A 1 106 ? 25.509 2.529 -29.488 1.00 73.31 106 SER A N 1
ATOM 868 C CA . SER A 1 106 ? 25.664 3.048 -28.113 1.00 73.31 106 SER A CA 1
ATOM 869 C C . SER A 1 106 ? 24.995 4.425 -27.931 1.00 73.31 106 SER A C 1
ATOM 871 O O . SER A 1 106 ? 24.932 5.203 -28.876 1.00 73.31 106 SER A O 1
ATOM 873 N N . GLY A 1 107 ? 24.476 4.719 -26.733 1.00 65.81 107 GLY A N 1
ATOM 874 C CA . GLY A 1 107 ? 23.852 6.016 -26.412 1.00 65.81 107 GLY A CA 1
ATOM 875 C C . GLY A 1 107 ? 22.352 6.151 -26.714 1.00 65.81 107 GLY A C 1
ATOM 876 O O . GLY A 1 107 ? 21.780 7.197 -26.442 1.00 65.81 107 GLY A O 1
ATOM 877 N N . LEU A 1 108 ? 21.693 5.100 -27.214 1.00 65.62 108 LEU A N 1
ATOM 878 C CA . LEU A 1 108 ? 20.246 5.090 -27.517 1.00 65.62 108 LEU A CA 1
ATOM 879 C C . LEU A 1 108 ? 19.349 4.683 -26.323 1.00 65.62 108 LEU A C 1
ATOM 881 O O . LEU A 1 108 ? 18.255 4.173 -26.530 1.00 65.62 108 LEU A O 1
ATOM 885 N N . GLY A 1 109 ? 19.833 4.802 -25.081 1.00 61.81 109 GLY A N 1
ATOM 886 C CA . GLY A 1 109 ? 19.042 4.449 -23.887 1.00 61.81 109 GLY A CA 1
ATOM 887 C C . GLY A 1 109 ? 18.771 2.948 -23.702 1.00 61.81 109 GLY A C 1
ATOM 888 O O . GLY A 1 109 ? 17.702 2.566 -23.245 1.00 61.81 109 GLY A O 1
ATOM 889 N N . LYS A 1 110 ? 19.726 2.083 -24.085 1.00 65.12 110 LYS A N 1
ATOM 890 C CA . LYS A 1 110 ? 19.662 0.627 -23.819 1.00 65.12 110 LYS A CA 1
ATOM 891 C C . LYS A 1 110 ? 19.970 0.249 -22.363 1.00 65.12 110 LYS A C 1
ATOM 893 O O . LYS A 1 110 ? 19.717 -0.895 -21.993 1.00 65.12 110 LYS A O 1
ATOM 898 N N . THR A 1 111 ? 20.557 1.169 -21.601 1.00 58.84 111 THR A N 1
ATOM 899 C CA . THR A 1 111 ? 21.038 0.995 -20.224 1.00 58.84 111 THR A CA 1
ATOM 900 C C . THR A 1 111 ? 20.426 2.078 -19.361 1.00 58.84 111 THR A C 1
ATOM 902 O O . THR A 1 111 ? 20.058 1.756 -18.215 1.00 58.84 111 THR A O 1
#

Secondary structure (DSSP, 8-state):
--HHHHHHHHTT-HHHHHHHHHHHHHHHHHT--HHHHHHHHHHHHHHHHHHHHHHHHHHHHT-SS---GGG--GGG-TTS-HHHHHGGGSHHHHHTT-------STTSS--